Protein AF-A0A6P8J1S3-F1 (afdb_monomer_lite)

Foldseek 3Di:
DPDPPHPPDDDDPDDDDPCVVVDDDDPVNVVVPDDDDDDPPDDDDDPPDDDDDPCNVPDDDDPVVVVVPDPPDDPPDDPDDPDDPDPVVNVPDDDDPVVVVVPDDDDDDDPDDDPPPCPPDDDVCVVPDDDDPVVVVVPDDDDDDDPPVVPDDPCPVPDPVCNVVDDDDVVVVVVPDDDDDD

Radius of gyration: 41.91 Å; chains: 1; bounding box: 62×104×69 Å

InterPro domains:
  IPR006623 Testicular haploid expressed repeat [PF14912] (14-72)
  IPR006623 Testicular haploid expressed repeat [PF14912] (121-177)
  IPR006623 Testicular haploid expressed repeat [SM00705] (19-38)
  IPR006623 Testicular haploid expressed repeat [SM00705] (55-74)
  IPR006623 Testicular haploid expressed repeat [SM00705] (89-108)
  IPR006623 Testicular haploid expressed repeat [SM00705] (125-144)
  IPR042401 Sperm microtubule associated protein 2-like [PTHR15901] (2-181)

Secondary structure (DSSP, 8-state):
---SSSSS-----PPPPHHHHHPPPPHHHHHHHSPPPPPTT--PPPPS-PPPPHHHHHPPPPHHHHHHHS-----SS-SS-SS----HHHHHPPPPHHHHHHTSPPPPPTT-PPP----S---HHHHTPPPPHHHHHHTS--PPPPGGGTS--TTTTSPPHHHHTPPPPHHHHHHTS-----

Structure (mmCIF, N/CA/C/O backbone):
data_AF-A0A6P8J1S3-F1
#
_entry.id   AF-A0A6P8J1S3-F1
#
loop_
_atom_site.group_PDB
_atom_site.id
_atom_site.type_symbol
_atom_site.label_atom_id
_atom_site.label_alt_id
_atom_site.label_comp_id
_atom_site.label_asym_id
_atom_site.label_entity_id
_atom_site.label_seq_id
_atom_site.pdbx_PDB_ins_code
_atom_site.Cartn_x
_atom_site.Cartn_y
_atom_site.Cartn_z
_atom_site.occupancy
_atom_site.B_iso_or_equiv
_atom_site.auth_seq_id
_atom_site.auth_comp_id
_atom_site.auth_asym_id
_atom_site.auth_atom_id
_atom_site.pdbx_PDB_model_num
ATOM 1 N N . ASP A 1 1 ? 7.192 38.242 8.037 1.00 37.38 1 ASP A N 1
ATOM 2 C CA . ASP A 1 1 ? 6.691 36.888 8.340 1.00 37.38 1 ASP A CA 1
ATOM 3 C C . ASP A 1 1 ? 6.044 36.841 9.717 1.00 37.38 1 ASP A C 1
ATOM 5 O O . ASP A 1 1 ? 6.686 36.491 10.693 1.00 37.38 1 ASP A O 1
ATOM 9 N N . ASN A 1 2 ? 4.774 37.248 9.805 1.00 45.22 2 ASN A N 1
ATOM 10 C CA . ASN A 1 2 ? 4.000 37.237 11.050 1.00 45.22 2 ASN A CA 1
ATOM 11 C C . ASN A 1 2 ? 2.976 36.097 11.006 1.00 45.22 2 ASN A C 1
ATOM 13 O O . ASN A 1 2 ? 1.866 36.273 10.510 1.00 45.22 2 ASN A O 1
ATOM 17 N N . TYR A 1 3 ? 3.375 34.934 11.528 1.00 49.41 3 TYR A N 1
ATOM 18 C CA . TYR A 1 3 ? 2.523 33.759 11.738 1.00 49.41 3 TYR A CA 1
ATOM 19 C C . TYR A 1 3 ? 2.865 33.046 13.048 1.00 49.41 3 TYR A C 1
ATOM 21 O O . TYR A 1 3 ? 3.196 31.869 13.059 1.00 49.41 3 TYR A O 1
ATOM 29 N N . ILE A 1 4 ? 2.828 33.766 14.167 1.00 42.94 4 ILE A N 1
ATOM 30 C CA . ILE A 1 4 ? 3.300 33.216 15.449 1.00 42.94 4 ILE A CA 1
ATOM 31 C C . ILE A 1 4 ? 2.177 32.532 16.255 1.00 42.94 4 ILE A C 1
ATOM 33 O O . ILE A 1 4 ? 2.466 31.698 17.101 1.00 42.94 4 ILE A O 1
ATOM 37 N N . PHE A 1 5 ? 0.896 32.756 15.932 1.00 44.03 5 PHE A N 1
ATOM 38 C CA . PHE A 1 5 ? -0.229 32.101 16.636 1.00 44.03 5 PHE A CA 1
ATOM 39 C C . PHE A 1 5 ? -1.320 31.556 15.713 1.00 44.03 5 PHE A C 1
ATOM 41 O O . PHE A 1 5 ? -2.472 31.399 16.104 1.00 44.03 5 PHE A O 1
ATOM 48 N N . SER A 1 6 ? -0.981 31.291 14.459 1.00 45.62 6 SER A N 1
ATOM 49 C CA . SER A 1 6 ? -1.941 30.858 13.453 1.00 45.62 6 SER A CA 1
ATOM 50 C C . SER A 1 6 ? -1.408 29.636 12.722 1.00 45.62 6 SER A C 1
ATOM 52 O O . SER A 1 6 ? -0.201 29.496 12.544 1.00 45.62 6 SER A O 1
ATOM 54 N N . CYS A 1 7 ? -2.309 28.778 12.239 1.00 51.47 7 CYS A N 1
ATOM 55 C CA . CYS A 1 7 ? -2.017 27.671 11.322 1.00 51.47 7 CYS A CA 1
ATOM 56 C C . CYS A 1 7 ? -1.457 28.126 9.946 1.00 51.47 7 CYS A C 1
ATOM 58 O O . CYS A 1 7 ? -1.617 27.426 8.951 1.00 51.47 7 CYS A O 1
ATOM 60 N N . GLY A 1 8 ? -0.823 29.304 9.867 1.00 53.78 8 GLY A N 1
ATOM 61 C CA . GLY A 1 8 ? -0.325 29.927 8.641 1.00 53.78 8 GLY A CA 1
ATOM 62 C C . GLY A 1 8 ? -1.337 30.828 7.914 1.00 53.78 8 GLY A C 1
ATOM 63 O O . GLY A 1 8 ? -1.152 31.084 6.727 1.00 53.78 8 GLY A O 1
ATOM 64 N N . ARG A 1 9 ? -2.409 31.306 8.574 1.00 50.56 9 ARG A N 1
ATOM 65 C CA . ARG A 1 9 ? -3.438 32.222 8.007 1.00 50.56 9 ARG A CA 1
ATOM 66 C C . ARG A 1 9 ? -3.705 33.491 8.826 1.00 50.56 9 ARG A C 1
ATOM 68 O O . ARG A 1 9 ? -3.977 33.417 10.020 1.00 50.56 9 ARG A O 1
ATOM 75 N N . SER A 1 10 ? -3.561 34.674 8.226 1.00 53.72 10 SER A N 1
ATOM 76 C CA . SER A 1 10 ? -3.520 35.956 8.943 1.00 53.72 10 SER A CA 1
ATOM 77 C C . SER A 1 10 ? -4.944 36.413 9.207 1.00 53.72 10 SER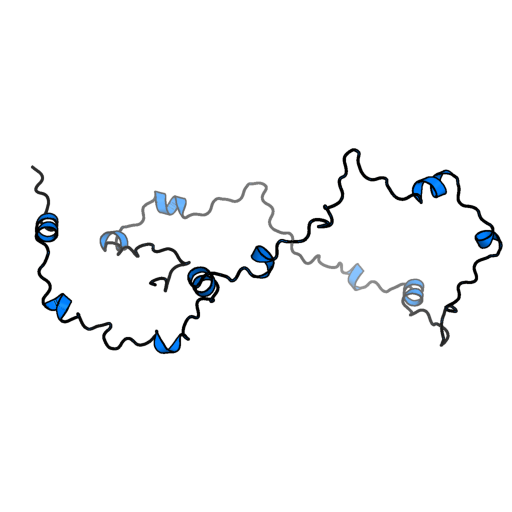 A C 1
ATOM 79 O O . SER A 1 10 ? -5.484 37.235 8.471 1.00 53.72 10 SER A O 1
ATOM 81 N N . SER A 1 11 ? -5.595 35.827 10.207 1.00 53.19 11 SER A N 1
ATOM 82 C CA . SER A 1 11 ? -6.866 36.341 10.699 1.00 53.19 11 SER A CA 1
ATOM 83 C C . SER A 1 11 ? -6.585 37.425 11.743 1.00 53.19 11 SER A C 1
ATOM 85 O O . SER A 1 11 ? -5.843 37.151 12.689 1.00 53.19 11 SER A O 1
ATOM 87 N N . PRO A 1 12 ? -7.144 38.637 11.602 1.00 57.53 12 PRO A N 1
ATOM 88 C CA . PRO A 1 12 ? -7.078 39.638 12.659 1.00 57.53 12 PRO A CA 1
ATOM 89 C C . PRO A 1 12 ? -7.698 39.070 13.944 1.00 57.53 12 PRO A C 1
ATOM 91 O O . PRO A 1 12 ? -8.803 38.526 13.916 1.00 57.53 12 PRO A O 1
ATOM 94 N N . ILE A 1 13 ? -6.970 39.166 15.061 1.00 62.00 13 ILE A N 1
ATOM 95 C CA . ILE A 1 13 ? -7.541 38.963 16.395 1.00 62.00 13 ILE A CA 1
ATOM 96 C C . ILE A 1 13 ? -8.374 40.217 16.652 1.00 62.00 13 ILE A C 1
ATOM 98 O O . ILE A 1 13 ? -7.822 41.295 16.843 1.00 62.00 13 ILE A O 1
ATOM 102 N N . TRP A 1 14 ? -9.694 40.098 16.528 1.00 65.56 14 TRP A N 1
ATOM 103 C CA . TRP A 1 14 ? -10.602 41.213 16.778 1.00 65.56 14 TRP A CA 1
ATOM 104 C C . TRP A 1 14 ? -10.739 41.414 18.283 1.00 65.56 14 TRP A C 1
ATOM 106 O O . TRP A 1 14 ? -11.135 40.486 18.992 1.00 65.56 14 TRP A O 1
ATOM 116 N N . ASP A 1 15 ? -10.456 42.623 18.760 1.00 68.00 15 ASP A N 1
ATOM 117 C CA . ASP A 1 15 ? -10.786 43.000 20.128 1.00 68.00 15 ASP A CA 1
ATOM 118 C C . ASP A 1 15 ? -12.306 42.932 20.308 1.00 68.00 15 ASP A C 1
ATOM 120 O O . ASP A 1 15 ? -13.083 43.585 19.606 1.00 68.00 15 ASP A O 1
ATOM 124 N N . VAL A 1 16 ? -12.744 42.081 21.232 1.00 75.31 16 VAL A N 1
ATOM 125 C CA . VAL A 1 16 ? -14.162 41.913 21.541 1.00 75.31 16 VAL A CA 1
ATOM 126 C C . VAL A 1 16 ? -14.607 43.107 22.378 1.00 75.31 16 VAL A C 1
ATOM 128 O O . VAL A 1 16 ? -14.029 43.375 23.431 1.00 75.31 16 VAL A O 1
ATOM 131 N N . SER A 1 17 ? -15.645 43.814 21.926 1.00 84.00 17 SER A N 1
ATOM 132 C CA . SER A 1 17 ? -16.208 44.956 22.654 1.00 84.00 17 SER A CA 1
ATOM 133 C C . SER A 1 17 ? -16.600 44.571 24.085 1.00 84.00 17 SER A C 1
ATOM 135 O O . SER A 1 17 ? -17.157 43.491 24.284 1.00 84.00 17 SER A O 1
ATOM 137 N N . GLU A 1 18 ? -16.411 45.469 25.054 1.00 80.88 18 GLU A N 1
ATOM 138 C CA . GLU A 1 18 ? -16.785 45.226 26.459 1.00 80.88 18 GLU A CA 1
ATOM 139 C C . GLU A 1 18 ? -18.259 44.820 26.616 1.00 80.88 18 GLU A C 1
ATOM 141 O O . GLU A 1 18 ? -18.568 43.919 27.387 1.00 80.88 18 GLU A O 1
ATOM 146 N N . GLY A 1 19 ? -19.160 45.379 25.798 1.00 78.06 19 GLY A N 1
ATOM 147 C CA . GLY A 1 19 ? -20.575 44.991 25.785 1.00 78.06 19 GLY A CA 1
ATOM 148 C C . GLY A 1 19 ? -20.802 43.517 25.443 1.00 78.06 19 GLY A C 1
ATOM 149 O O . GLY A 1 19 ? -21.651 42.872 26.043 1.00 78.06 19 GLY A O 1
ATOM 150 N N . ALA A 1 20 ? -20.009 42.943 24.536 1.00 76.06 20 ALA A N 1
ATOM 151 C CA . ALA A 1 20 ? -20.096 41.521 24.201 1.00 76.06 20 ALA A CA 1
ATOM 152 C C . ALA A 1 20 ? -19.548 40.613 25.318 1.00 76.06 20 ALA A C 1
ATOM 154 O O . ALA A 1 20 ? -19.948 39.455 25.392 1.00 76.06 20 ALA A O 1
ATOM 155 N N . LYS A 1 21 ? -18.683 41.131 26.205 1.00 78.00 21 LYS A N 1
ATOM 156 C CA . LYS A 1 21 ? -18.216 40.413 27.405 1.00 78.00 21 LYS A CA 1
ATOM 157 C C . LYS A 1 21 ? -19.246 40.436 28.537 1.00 78.00 21 LYS A C 1
ATOM 159 O O . LYS A 1 21 ? -19.235 39.544 29.376 1.00 78.00 21 LYS A O 1
ATOM 164 N N . THR A 1 22 ? -20.118 41.443 28.560 1.00 75.69 22 THR A N 1
ATOM 165 C CA . THR A 1 22 ? -21.122 41.659 29.615 1.00 75.69 22 THR A CA 1
ATOM 166 C C . THR A 1 22 ? -22.553 41.334 29.183 1.00 75.69 22 THR A C 1
ATOM 168 O O . THR A 1 22 ? -23.480 41.521 29.965 1.00 75.69 22 THR A O 1
ATOM 171 N N . THR A 1 23 ? -22.761 40.858 27.950 1.00 79.44 23 THR A N 1
ATOM 172 C CA . THR A 1 23 ? -24.103 40.538 27.441 1.00 79.44 23 THR A CA 1
ATOM 173 C C . THR A 1 23 ? -24.660 39.291 28.128 1.00 79.44 23 THR A C 1
ATOM 175 O O . THR A 1 23 ? -23.999 38.256 28.175 1.00 79.44 23 THR A O 1
ATOM 178 N N . GLU A 1 24 ? -25.904 39.378 28.599 1.00 80.31 24 GLU A N 1
ATOM 179 C CA . GLU A 1 24 ? -26.624 38.263 29.218 1.00 80.31 24 GLU A CA 1
ATOM 180 C C . GLU A 1 24 ? -26.945 37.137 28.219 1.00 80.31 24 GLU A C 1
ATOM 182 O O . GLU A 1 24 ? -27.124 37.345 27.011 1.00 80.31 24 GLU A O 1
ATOM 187 N N . GLU A 1 25 ? -27.020 35.911 28.730 1.00 81.00 25 GLU A N 1
ATOM 188 C CA . GLU A 1 25 ? -27.215 34.711 27.923 1.00 81.00 25 GLU A CA 1
ATOM 189 C C . GLU A 1 25 ? -28.603 34.698 27.262 1.00 81.00 25 GLU A C 1
ATOM 191 O O . GLU A 1 25 ? -29.642 34.673 27.919 1.00 81.00 25 GLU A O 1
ATOM 196 N N . ARG A 1 26 ? -28.644 34.673 25.924 1.00 87.62 26 ARG A N 1
ATOM 197 C CA . ARG A 1 26 ? -29.908 34.549 25.180 1.00 87.62 26 ARG A CA 1
ATOM 198 C C . ARG A 1 26 ? -30.447 33.125 25.270 1.00 87.62 26 ARG A C 1
ATOM 200 O O . ARG A 1 26 ? -29.742 32.176 24.923 1.00 87.62 26 ARG A O 1
ATOM 207 N N . GLU A 1 27 ? -31.738 32.986 25.563 1.00 89.69 27 GLU A N 1
ATOM 208 C CA . GLU A 1 27 ? -32.431 31.689 25.674 1.00 89.69 27 GLU A CA 1
ATOM 209 C C . GLU A 1 27 ? -32.201 30.769 24.465 1.00 89.69 27 GLU A C 1
ATOM 211 O O . GLU A 1 27 ? -31.939 29.575 24.607 1.00 89.69 27 GLU A O 1
ATOM 216 N N . ARG A 1 28 ? -32.234 31.323 23.246 1.00 89.81 28 ARG A N 1
ATOM 217 C CA . ARG A 1 28 ? -31.972 30.559 22.016 1.00 89.81 28 ARG A CA 1
ATOM 218 C C . ARG A 1 28 ? -30.537 30.033 21.951 1.00 89.81 28 ARG A C 1
ATOM 220 O O . ARG A 1 28 ? -30.327 28.911 21.497 1.00 89.81 28 ARG A O 1
ATOM 227 N N . THR A 1 29 ? -29.558 30.831 22.374 1.00 88.00 29 THR A N 1
ATOM 228 C CA . THR A 1 29 ? -28.149 30.418 22.410 1.00 88.00 29 THR A CA 1
ATOM 229 C C . THR A 1 29 ? -27.963 29.299 23.424 1.00 88.00 29 THR A C 1
ATOM 231 O O . THR A 1 29 ? -27.335 28.294 23.102 1.00 88.00 29 THR A O 1
ATOM 234 N N . MET A 1 30 ? -28.608 29.413 24.587 1.00 88.88 30 MET A N 1
ATOM 235 C CA . MET A 1 30 ? -28.622 28.349 25.589 1.00 88.88 30 MET A CA 1
ATOM 236 C C . MET A 1 30 ? -29.270 27.078 25.046 1.00 88.88 30 MET A C 1
ATOM 238 O O . MET A 1 30 ? -28.702 26.000 25.176 1.00 88.88 30 MET A O 1
ATOM 242 N N . SER A 1 31 ? -30.399 27.179 24.342 1.00 89.94 31 SER A N 1
ATOM 243 C CA . SER A 1 31 ? -31.041 26.029 23.693 1.00 89.94 31 SER A CA 1
ATOM 244 C C . SER A 1 31 ? -30.127 25.325 22.680 1.00 89.94 31 SER A C 1
ATOM 246 O O . SER A 1 31 ? -30.078 24.096 22.661 1.00 89.94 31 SER A O 1
ATOM 248 N N . LEU A 1 32 ? -29.373 26.079 21.873 1.00 88.12 32 LEU A N 1
ATOM 249 C CA . LEU A 1 32 ? -28.445 25.527 20.878 1.00 88.12 32 LEU A CA 1
ATOM 250 C C . LEU A 1 32 ? -27.149 24.974 21.483 1.00 88.12 32 LEU A C 1
ATOM 252 O O . LEU A 1 32 ? -26.535 24.096 20.880 1.00 88.12 32 LEU A O 1
ATOM 256 N N . ALA A 1 33 ? -26.737 25.474 22.651 1.00 90.38 33 ALA A N 1
ATOM 257 C CA . ALA A 1 33 ? -25.576 24.969 23.377 1.00 90.38 33 ALA A CA 1
ATOM 258 C C . ALA A 1 33 ? -25.802 23.551 23.930 1.00 90.38 33 ALA A C 1
ATOM 260 O O . ALA A 1 33 ? -24.838 22.824 24.171 1.00 90.38 33 ALA A O 1
ATOM 261 N N . HIS A 1 34 ? -27.060 23.127 24.098 1.00 91.12 34 HIS A N 1
ATOM 262 C CA . HIS A 1 34 ? -27.365 21.764 24.518 1.00 91.12 34 HIS A CA 1
ATOM 263 C C . HIS A 1 34 ? -27.098 20.769 23.376 1.00 91.12 34 HIS A C 1
ATOM 265 O O . HIS A 1 34 ? -27.590 20.953 22.256 1.00 91.12 34 HIS A O 1
ATOM 271 N N . PRO A 1 35 ? -26.368 19.670 23.636 1.00 90.12 35 PRO A N 1
ATOM 272 C CA . PRO A 1 35 ? -26.110 18.658 22.623 1.00 90.12 35 PRO A CA 1
ATOM 273 C C . PRO A 1 35 ? -27.415 17.993 22.167 1.00 90.12 35 PRO A C 1
ATOM 275 O O . PRO A 1 35 ? -28.359 17.800 22.939 1.00 90.12 35 PRO A O 1
ATOM 278 N N . LYS A 1 36 ? -27.467 17.603 20.889 1.00 90.00 36 LYS A N 1
ATOM 279 C CA . LYS A 1 36 ? -28.613 16.871 20.336 1.00 90.00 36 LYS A CA 1
ATOM 280 C C . LYS A 1 36 ? -28.787 15.535 21.060 1.00 90.00 36 LYS A C 1
ATOM 282 O O . LYS A 1 36 ? -27.813 14.842 21.349 1.00 90.00 36 LYS A O 1
ATOM 287 N N . LYS A 1 37 ? -30.042 15.141 21.291 1.00 90.88 37 LYS A N 1
ATOM 288 C CA . LYS A 1 37 ? -30.365 13.812 21.821 1.00 90.88 37 LYS A CA 1
ATOM 289 C C . LYS A 1 37 ? -29.898 12.736 20.839 1.00 90.88 37 LYS A C 1
ATOM 291 O O . LYS A 1 37 ? -30.038 12.897 19.625 1.00 90.88 37 LYS A O 1
ATOM 296 N N . ALA A 1 38 ? -29.368 11.639 21.372 1.00 91.25 38 ALA A N 1
ATOM 297 C CA . ALA A 1 38 ? -29.037 10.471 20.569 1.00 91.25 38 ALA A CA 1
ATOM 298 C C . ALA A 1 38 ? -30.294 9.933 19.860 1.00 91.25 38 ALA A C 1
ATOM 300 O O . ALA A 1 38 ? -31.412 10.043 20.369 1.00 91.25 38 ALA A O 1
ATOM 301 N N . HIS A 1 39 ? -30.113 9.354 18.672 1.00 93.06 39 HIS A N 1
ATOM 302 C CA . HIS A 1 39 ? -31.206 8.741 17.921 1.00 93.06 39 HIS A CA 1
ATOM 303 C C . HIS A 1 39 ? -31.845 7.600 18.746 1.00 93.06 39 HIS A C 1
ATOM 305 O O . HIS A 1 39 ? -31.103 6.868 19.398 1.00 93.06 39 HIS A O 1
ATOM 311 N N . PRO A 1 40 ? -33.172 7.356 18.683 1.00 94.75 40 PRO A N 1
ATOM 312 C CA . PRO A 1 40 ? -33.835 6.306 19.476 1.00 94.75 40 PRO A CA 1
ATOM 313 C C . PRO A 1 40 ? -33.273 4.886 19.296 1.00 94.75 40 PRO A C 1
ATOM 315 O O . PRO A 1 40 ? -33.506 4.014 20.123 1.00 94.75 40 PRO A O 1
ATOM 318 N N . ARG A 1 41 ? -32.545 4.642 18.200 1.00 94.06 41 ARG A N 1
ATOM 319 C CA . ARG A 1 41 ? -31.872 3.364 17.899 1.00 94.06 41 ARG A CA 1
ATOM 320 C C . ARG A 1 41 ? -30.364 3.368 18.168 1.00 94.06 41 ARG A C 1
ATOM 322 O O . ARG A 1 41 ? -29.688 2.423 17.777 1.00 94.06 41 ARG A O 1
ATOM 329 N N . TYR A 1 42 ? -29.819 4.431 18.752 1.00 92.31 42 TYR A N 1
ATOM 330 C CA . TYR A 1 42 ? -28.402 4.488 19.089 1.00 92.31 42 TYR A CA 1
ATOM 331 C C . TYR A 1 42 ? -28.075 3.420 20.136 1.00 92.31 42 TYR A C 1
ATOM 333 O O . TYR A 1 42 ? -28.712 3.357 21.186 1.00 92.31 42 TYR A O 1
ATOM 341 N N . GLN A 1 43 ? -27.082 2.587 19.838 1.00 90.62 43 GLN A N 1
ATOM 342 C CA . GLN A 1 43 ? -26.509 1.639 20.784 1.00 90.62 43 GLN A CA 1
ATOM 343 C C . GLN A 1 43 ? -25.066 2.072 21.055 1.00 90.62 43 GLN A C 1
ATOM 345 O O . GLN A 1 43 ? -24.326 2.278 20.090 1.00 90.62 43 GLN A O 1
ATOM 350 N N . PRO A 1 44 ? -24.663 2.236 22.328 1.00 85.38 44 PRO A N 1
ATOM 351 C CA . PRO A 1 44 ? -23.276 2.530 22.661 1.00 85.38 44 PRO A CA 1
ATOM 352 C C . PRO A 1 44 ? -22.368 1.356 22.275 1.00 85.38 44 PRO A C 1
ATOM 354 O O . PRO A 1 44 ? -22.832 0.232 22.052 1.00 85.38 44 PRO A O 1
ATOM 357 N N . GLU A 1 45 ? -21.065 1.618 22.211 1.00 84.56 45 GLU A N 1
ATOM 358 C CA . GLU A 1 45 ? -20.064 0.585 21.954 1.00 84.56 45 GLU A CA 1
ATOM 359 C C . GLU A 1 45 ? -20.207 -0.564 22.960 1.00 84.56 45 GLU A C 1
ATOM 361 O O . GLU A 1 45 ? -20.337 -0.359 24.170 1.00 84.56 45 GLU A O 1
ATOM 366 N N . LYS A 1 46 ? -20.201 -1.801 22.452 1.00 80.62 46 LYS A N 1
ATOM 367 C CA . LYS A 1 46 ? -20.157 -2.984 23.313 1.00 80.62 46 LYS A CA 1
ATOM 368 C C . LYS A 1 46 ? -18.811 -2.980 24.047 1.00 80.62 46 LYS A C 1
ATOM 370 O O . LYS A 1 46 ? -17.798 -2.722 23.398 1.00 80.62 46 LYS A O 1
ATOM 375 N N . PRO A 1 47 ? -18.763 -3.289 25.354 1.00 78.31 47 PRO A N 1
ATOM 376 C CA . PRO A 1 47 ? -17.493 -3.365 26.067 1.00 78.31 47 PRO A CA 1
ATOM 377 C C . PRO A 1 47 ? -16.564 -4.362 25.360 1.00 78.31 47 PRO A C 1
ATOM 379 O O . PRO A 1 47 ? -16.965 -5.489 25.074 1.00 78.31 47 PRO A O 1
ATOM 382 N N . CYS A 1 48 ? -15.321 -3.953 25.081 1.00 68.69 48 CYS A N 1
ATOM 383 C CA . CYS A 1 48 ? -14.340 -4.764 24.344 1.00 68.69 48 CYS A CA 1
ATOM 384 C C . CYS A 1 48 ? -13.984 -6.088 25.044 1.00 68.69 48 CYS A C 1
ATOM 386 O O . CYS A 1 48 ? -13.417 -6.987 24.425 1.00 68.69 48 CYS A O 1
ATOM 388 N N . ILE A 1 49 ? -14.303 -6.214 26.334 1.00 79.94 49 ILE A N 1
ATOM 389 C CA . ILE A 1 49 ? -13.977 -7.376 27.152 1.00 79.94 49 ILE A CA 1
ATOM 390 C C . ILE A 1 49 ? -15.242 -8.212 27.331 1.00 79.94 49 ILE A C 1
ATOM 392 O O . ILE A 1 49 ? -16.137 -7.864 28.102 1.00 79.94 49 ILE A O 1
ATOM 396 N N . TRP A 1 50 ? -15.303 -9.342 26.633 1.00 78.19 50 TRP A N 1
ATOM 397 C CA . TRP A 1 50 ? -16.314 -10.360 26.892 1.00 78.19 50 TRP A CA 1
ATOM 398 C C . TRP A 1 50 ? -15.994 -11.054 28.224 1.00 78.19 50 TRP A C 1
ATOM 400 O O . TRP A 1 50 ? -14.879 -11.561 28.383 1.00 78.19 50 TRP A O 1
ATOM 410 N N . PRO A 1 51 ? -16.927 -11.104 29.193 1.00 81.75 51 PRO A N 1
ATOM 411 C CA . PRO A 1 51 ? -16.693 -11.818 30.439 1.00 81.75 51 PRO A CA 1
ATOM 412 C C . PRO A 1 51 ? -16.534 -13.314 30.151 1.00 81.75 51 PRO A C 1
ATOM 414 O O . PRO A 1 51 ? -17.430 -13.964 29.612 1.00 81.75 51 PRO A O 1
ATOM 417 N N . VAL A 1 52 ? -15.378 -13.872 30.514 1.00 85.19 52 VAL A N 1
ATOM 418 C CA . VAL A 1 52 ? -15.117 -15.309 30.381 1.00 85.19 52 VAL A CA 1
ATOM 419 C C . VAL A 1 52 ? -15.969 -16.059 31.404 1.00 85.19 52 VAL A C 1
ATOM 421 O O . VAL A 1 52 ? -15.908 -15.775 32.602 1.00 85.19 52 VAL A O 1
ATOM 424 N N . SER A 1 53 ? -16.763 -17.027 30.945 1.00 90.75 53 SER A N 1
ATOM 425 C CA . SER A 1 53 ? -17.634 -17.807 31.826 1.00 90.75 53 SER A CA 1
ATOM 426 C C . SER A 1 53 ? -16.830 -18.578 32.883 1.00 90.75 53 SER A C 1
ATOM 428 O O . SER A 1 53 ? -15.681 -18.976 32.667 1.00 90.75 53 SER A O 1
ATOM 430 N N . GLY A 1 54 ? -17.444 -18.839 34.041 1.00 92.19 54 GLY A N 1
ATOM 431 C CA . GLY A 1 54 ? -16.805 -19.626 35.101 1.00 92.19 54 GLY A CA 1
ATOM 432 C C . GLY A 1 54 ? -16.396 -21.033 34.647 1.00 92.19 54 GLY A C 1
ATOM 433 O O . GLY A 1 54 ? -15.382 -21.545 35.111 1.00 92.19 54 GLY A O 1
ATOM 434 N N . ALA A 1 55 ? -17.142 -21.625 33.707 1.00 91.12 55 ALA A N 1
ATOM 435 C CA . ALA A 1 55 ? -16.819 -22.916 33.103 1.00 91.12 55 ALA A CA 1
ATOM 436 C C . ALA A 1 55 ? -15.552 -22.841 32.238 1.00 91.12 55 ALA A C 1
ATOM 438 O O . ALA A 1 55 ? -14.662 -23.669 32.394 1.00 91.12 55 ALA A O 1
ATOM 439 N N . ALA A 1 56 ? -15.426 -21.811 31.395 1.00 89.12 56 ALA A N 1
ATOM 440 C CA . ALA A 1 56 ? -14.241 -21.618 30.561 1.00 89.12 56 ALA A CA 1
ATOM 441 C C . ALA A 1 56 ? -12.974 -21.367 31.398 1.00 89.12 56 ALA A C 1
ATOM 443 O O . ALA A 1 56 ? -11.915 -21.886 31.068 1.00 89.12 56 ALA A O 1
ATOM 444 N N . ARG A 1 57 ? -13.083 -20.651 32.528 1.00 90.12 57 ARG A N 1
ATOM 445 C CA . ARG A 1 57 ? -11.958 -20.444 33.465 1.00 90.12 57 ARG A CA 1
ATOM 446 C C . ARG A 1 57 ? -11.498 -21.716 34.183 1.00 90.12 57 ARG A C 1
ATOM 448 O O . ARG A 1 57 ? -10.362 -21.763 34.639 1.00 90.12 57 ARG A O 1
ATOM 455 N N . LYS A 1 58 ? -12.387 -22.699 34.346 1.00 94.06 58 LYS A N 1
ATOM 456 C CA . LYS A 1 58 ? -12.114 -23.968 35.043 1.00 94.06 58 LYS A CA 1
ATOM 457 C C . LYS A 1 58 ? -11.793 -25.119 34.087 1.00 94.06 58 LYS A C 1
ATOM 459 O O . LYS A 1 58 ? -11.456 -26.203 34.553 1.00 94.06 58 LYS A O 1
ATOM 464 N N . ALA A 1 59 ? -11.939 -24.914 32.781 1.00 93.94 59 ALA A N 1
ATOM 465 C CA . ALA A 1 59 ? -11.697 -25.948 31.792 1.00 93.94 59 ALA A CA 1
ATOM 466 C C . ALA A 1 59 ? -10.202 -26.296 31.741 1.00 93.94 59 ALA A C 1
ATOM 468 O O . ALA A 1 59 ? -9.358 -25.414 31.586 1.00 93.94 59 ALA A O 1
ATOM 469 N N . SER A 1 60 ? -9.883 -27.585 31.847 1.00 93.88 60 SER A N 1
ATOM 470 C CA . SER A 1 60 ? -8.542 -28.119 31.612 1.00 93.88 60 SER A CA 1
ATOM 471 C C . SER A 1 60 ? -8.442 -28.719 30.202 1.00 93.88 60 SER A C 1
ATOM 473 O O . SER A 1 60 ? -9.444 -29.199 29.657 1.00 93.88 60 SER A O 1
ATOM 475 N N . PRO A 1 61 ? -7.257 -28.680 29.566 1.00 93.25 61 PRO A N 1
ATOM 476 C CA . PRO A 1 61 ? -7.055 -29.323 28.274 1.00 93.25 61 PRO A CA 1
ATOM 477 C C . PRO A 1 61 ? -7.214 -30.845 28.395 1.00 93.25 61 PRO A C 1
ATOM 479 O O . PRO A 1 61 ? -6.894 -31.448 29.415 1.00 93.25 61 PRO A O 1
ATOM 482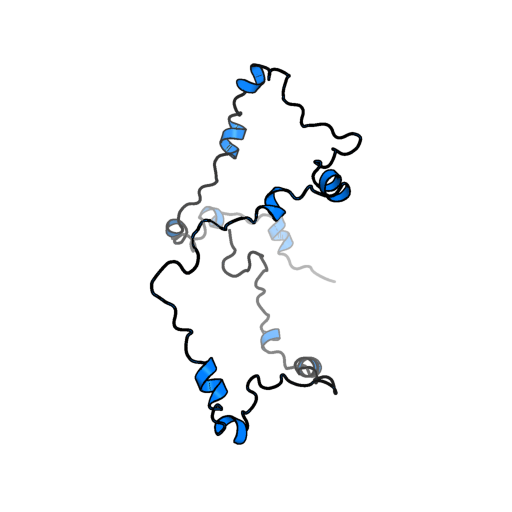 N N . SER A 1 62 ? -7.707 -31.487 27.332 1.00 96.12 62 SER A N 1
ATOM 483 C CA . SER A 1 62 ? -7.739 -32.954 27.276 1.00 96.12 62 SER A CA 1
ATOM 484 C C . SER A 1 62 ? -6.325 -33.526 27.083 1.00 96.12 62 SER A C 1
ATOM 486 O O . SER A 1 62 ? -5.488 -32.855 26.469 1.00 96.12 62 SER A O 1
ATOM 488 N N . PRO A 1 63 ? -6.066 -34.794 27.460 1.00 96.38 63 PRO A N 1
ATOM 489 C CA . PRO A 1 63 ? -4.761 -35.432 27.247 1.00 96.38 63 PRO A CA 1
ATOM 490 C C . PRO A 1 63 ? -4.284 -35.383 25.787 1.00 96.38 63 PRO A C 1
ATOM 492 O O . PRO A 1 63 ? -3.095 -35.259 25.502 1.00 96.38 63 PRO A O 1
ATOM 495 N N . ARG A 1 64 ? -5.220 -35.430 24.827 1.00 95.81 64 ARG A N 1
ATOM 496 C CA . ARG A 1 64 ? -4.912 -35.272 23.399 1.00 95.81 64 ARG A CA 1
ATOM 497 C C . ARG A 1 64 ? -4.412 -33.865 23.074 1.00 95.81 64 ARG A C 1
ATOM 499 O O . ARG A 1 64 ? -3.472 -33.730 22.297 1.00 95.81 64 ARG A O 1
ATOM 506 N N . VAL A 1 65 ? -5.052 -32.833 23.620 1.00 95.94 65 VAL A N 1
ATOM 507 C CA . VAL A 1 65 ? -4.641 -31.435 23.414 1.00 95.94 65 VAL A CA 1
ATOM 508 C C . VAL A 1 65 ? -3.266 -31.204 24.030 1.00 95.94 65 VAL A C 1
ATOM 510 O O . VAL A 1 65 ? -2.417 -30.606 23.381 1.00 95.94 65 VAL A O 1
ATOM 513 N N . GLU A 1 66 ? -3.009 -31.754 25.217 1.00 95.69 66 GLU A N 1
ATOM 514 C CA . GLU A 1 66 ? -1.684 -31.708 25.844 1.00 95.69 66 GLU A CA 1
ATOM 515 C C . GLU A 1 66 ? -0.615 -32.395 24.989 1.00 95.69 66 GLU A C 1
ATOM 517 O O . GLU A 1 66 ? 0.473 -31.853 24.819 1.00 95.69 66 GLU A O 1
ATOM 522 N N . LEU A 1 67 ? -0.920 -33.559 24.402 1.00 94.75 67 LEU A N 1
ATOM 523 C CA . LEU A 1 67 ? -0.005 -34.263 23.501 1.00 94.75 67 LEU A CA 1
ATOM 524 C C . LEU A 1 67 ? 0.304 -33.442 22.242 1.00 94.75 67 LEU A C 1
ATOM 526 O O . LEU A 1 67 ? 1.460 -33.361 21.838 1.00 94.75 67 LEU A O 1
ATOM 530 N N . LEU A 1 68 ? -0.716 -32.839 21.628 1.00 93.56 68 LEU A N 1
ATOM 531 C CA . LEU A 1 68 ? -0.565 -32.021 20.419 1.00 93.56 68 LEU A CA 1
ATOM 532 C C . LEU A 1 68 ? 0.131 -30.683 20.689 1.00 93.56 68 LEU A C 1
ATOM 534 O O . LEU A 1 68 ? 0.773 -30.149 19.789 1.00 93.56 68 LEU A O 1
ATOM 538 N N . ALA A 1 69 ? 0.011 -30.150 21.906 1.00 94.12 69 ALA A N 1
ATOM 539 C CA . ALA A 1 69 ? 0.704 -28.940 22.333 1.00 94.12 69 ALA A CA 1
ATOM 540 C C . ALA A 1 69 ? 2.214 -29.158 22.520 1.00 94.12 69 ALA A C 1
ATOM 542 O O . ALA A 1 69 ? 2.971 -28.187 22.559 1.00 94.12 69 ALA A O 1
ATOM 543 N N . ARG A 1 70 ? 2.677 -30.415 22.623 1.00 92.69 70 ARG A N 1
ATOM 544 C CA . ARG A 1 70 ? 4.112 -30.709 22.686 1.00 92.69 70 ARG A CA 1
ATOM 545 C C . ARG A 1 70 ? 4.771 -30.354 21.349 1.00 92.69 70 ARG A C 1
ATOM 547 O O . ARG A 1 70 ? 4.256 -30.738 20.294 1.00 92.69 70 ARG A O 1
ATOM 554 N N . PRO A 1 71 ? 5.925 -29.663 21.364 1.00 89.44 71 PRO A N 1
ATOM 555 C CA . PRO A 1 71 ? 6.662 -29.392 20.142 1.00 89.44 71 PRO A CA 1
ATOM 556 C C . PRO A 1 71 ? 7.049 -30.713 19.480 1.00 89.44 71 PRO A C 1
ATOM 558 O O . PRO A 1 71 ? 7.439 -31.677 20.142 1.00 89.44 71 PRO A O 1
ATOM 561 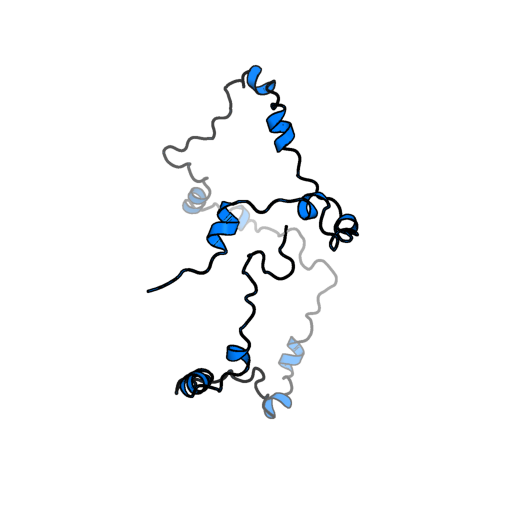N N . LYS A 1 72 ? 6.940 -30.761 18.152 1.00 84.75 72 LYS A N 1
ATOM 562 C CA . LYS A 1 72 ? 7.323 -31.946 17.389 1.00 84.75 72 LYS A CA 1
ATOM 563 C C . LYS A 1 72 ? 8.837 -32.127 17.499 1.00 84.75 72 LYS A C 1
ATOM 565 O O . LYS A 1 72 ? 9.581 -31.327 16.934 1.00 84.75 72 LYS A O 1
ATOM 570 N N . THR A 1 73 ? 9.279 -33.159 18.215 1.00 81.75 73 THR A N 1
ATOM 571 C CA . THR A 1 73 ? 10.693 -33.528 18.275 1.00 81.75 73 THR A CA 1
ATOM 572 C C . THR A 1 73 ? 11.149 -33.975 16.895 1.00 81.75 73 THR A C 1
ATOM 574 O O . THR A 1 73 ? 10.479 -34.722 16.180 1.00 81.75 73 THR A O 1
ATOM 577 N N . ARG A 1 74 ? 12.275 -33.416 16.488 1.00 75.50 74 ARG A N 1
ATOM 578 C CA . ARG A 1 74 ? 12.848 -33.494 15.156 1.00 75.50 74 ARG A CA 1
ATOM 579 C C . ARG A 1 74 ? 14.289 -33.961 15.347 1.00 75.50 74 ARG A C 1
ATOM 581 O O . ARG A 1 74 ? 14.936 -33.493 16.278 1.00 75.50 74 ARG A O 1
ATOM 588 N N . SER A 1 75 ? 14.759 -34.918 14.549 1.00 80.12 75 SER A N 1
ATOM 589 C CA . SER A 1 75 ? 16.155 -35.364 14.620 1.00 80.12 75 SER A CA 1
ATOM 590 C C . SER A 1 75 ? 17.088 -34.206 14.260 1.00 80.12 75 SER A C 1
ATOM 592 O O . SER A 1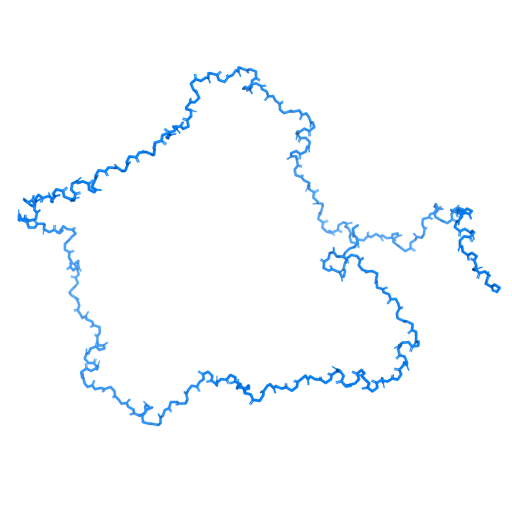 75 ? 16.768 -33.423 13.363 1.00 80.12 75 SER A O 1
ATOM 594 N N . GLU A 1 76 ? 18.225 -34.105 14.945 1.00 76.44 76 GLU A N 1
ATOM 595 C CA . GLU A 1 76 ? 19.260 -33.110 14.652 1.00 76.44 76 GLU A CA 1
ATOM 596 C C . GLU A 1 76 ? 19.749 -33.290 13.200 1.00 76.44 76 GLU A C 1
ATOM 598 O O . GLU A 1 76 ? 20.184 -34.380 12.826 1.00 76.44 76 GLU A O 1
ATOM 603 N N . GLY A 1 77 ? 19.616 -32.253 12.361 1.00 71.31 77 GLY A N 1
ATOM 604 C CA . GLY A 1 77 ? 20.034 -32.279 10.952 1.00 71.31 77 GLY A CA 1
ATOM 605 C C . GLY A 1 77 ? 19.083 -31.597 9.955 1.00 71.31 77 GLY A C 1
ATOM 606 O O . GLY A 1 77 ? 17.974 -31.152 10.283 1.00 71.31 77 GLY A O 1
ATOM 607 N N . LEU A 1 78 ? 19.526 -31.518 8.691 1.00 63.62 78 LEU A N 1
ATOM 608 C CA . LEU A 1 78 ? 18.679 -31.084 7.579 1.00 63.62 78 LEU A CA 1
ATOM 609 C C . LEU A 1 78 ? 17.525 -32.078 7.408 1.00 63.62 78 LEU A C 1
ATOM 611 O O . LEU A 1 78 ? 17.713 -33.227 7.030 1.00 63.62 78 LEU A O 1
ATOM 615 N N . HIS A 1 79 ? 16.304 -31.609 7.648 1.00 61.41 79 HIS A N 1
ATOM 616 C CA . HIS A 1 79 ? 15.080 -32.410 7.523 1.00 61.41 79 HIS A CA 1
ATOM 617 C C . HIS A 1 79 ? 14.766 -32.845 6.089 1.00 61.41 79 HIS A C 1
ATOM 619 O O . HIS A 1 79 ? 13.872 -33.660 5.863 1.00 61.41 79 HIS A O 1
ATOM 625 N N . ARG A 1 80 ? 15.441 -32.224 5.124 1.00 60.12 80 ARG A N 1
ATOM 626 C CA . ARG A 1 80 ? 15.357 -32.489 3.696 1.00 60.12 80 ARG A CA 1
ATOM 627 C C . ARG A 1 80 ? 16.733 -32.219 3.115 1.00 60.12 80 ARG A C 1
ATOM 629 O O . ARG A 1 80 ? 17.295 -31.157 3.380 1.00 60.12 80 ARG A O 1
ATOM 636 N N . GLU A 1 81 ? 17.249 -33.150 2.326 1.00 63.03 81 GLU A N 1
ATOM 637 C CA . GLU A 1 81 ? 18.401 -32.862 1.481 1.00 63.03 81 GLU A CA 1
ATOM 638 C C . GLU A 1 81 ? 18.047 -31.701 0.528 1.00 63.03 81 GLU A C 1
ATOM 640 O O . GLU A 1 81 ? 16.912 -31.633 0.044 1.00 63.03 81 GLU A O 1
ATOM 645 N N . PRO A 1 82 ? 18.970 -30.755 0.269 1.00 63.97 82 PRO A N 1
ATOM 646 C CA . PRO A 1 82 ? 18.714 -29.594 -0.593 1.00 63.97 82 PRO A CA 1
ATOM 647 C C . PRO A 1 82 ? 18.435 -29.984 -2.054 1.00 63.97 82 PRO A C 1
ATOM 649 O O . PRO A 1 82 ? 17.929 -29.178 -2.833 1.00 63.97 82 PRO A O 1
ATOM 652 N N . THR A 1 83 ? 18.724 -31.229 -2.424 1.00 70.00 83 THR A N 1
ATOM 653 C CA . THR A 1 83 ? 18.402 -31.833 -3.711 1.00 70.00 83 THR A CA 1
ATOM 654 C C . THR A 1 83 ? 17.064 -32.554 -3.628 1.00 70.00 83 THR A C 1
ATO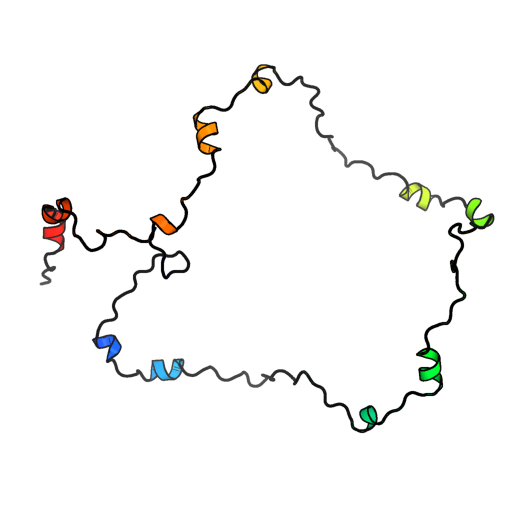M 656 O O . THR A 1 83 ? 16.964 -33.671 -3.122 1.00 70.00 83 THR A O 1
ATOM 659 N N . TRP A 1 84 ? 16.010 -31.934 -4.157 1.00 70.06 84 TRP A N 1
ATOM 660 C CA . TRP A 1 84 ? 14.764 -32.658 -4.385 1.00 70.06 84 TRP A CA 1
ATOM 661 C C . TRP A 1 84 ? 14.988 -33.641 -5.535 1.00 70.06 84 TRP A C 1
ATOM 663 O O . TRP A 1 84 ? 15.186 -33.221 -6.675 1.00 70.06 84 TRP A O 1
ATOM 673 N N . ALA A 1 85 ? 14.975 -34.945 -5.253 1.00 75.12 85 ALA A N 1
ATOM 674 C CA . ALA A 1 85 ? 15.019 -35.947 -6.308 1.00 75.12 85 ALA A CA 1
ATOM 675 C C . ALA A 1 85 ? 13.761 -35.796 -7.178 1.00 75.12 85 ALA A C 1
ATOM 677 O O . ALA A 1 85 ? 12.641 -36.077 -6.741 1.00 75.12 85 ALA A O 1
ATOM 678 N N . VAL A 1 86 ? 13.934 -35.296 -8.401 1.00 82.06 86 VAL A N 1
ATOM 679 C CA . VAL A 1 86 ? 12.854 -35.224 -9.386 1.00 82.06 86 VAL A CA 1
ATOM 680 C C . VAL A 1 86 ? 12.644 -36.639 -9.922 1.00 82.06 86 VAL A C 1
ATOM 682 O O . VAL A 1 86 ? 13.598 -37.242 -10.418 1.00 82.06 86 VAL A O 1
ATOM 685 N N . PRO A 1 87 ? 11.432 -37.212 -9.829 1.00 88.88 87 PRO A N 1
ATOM 686 C CA . PRO A 1 87 ? 11.217 -38.564 -10.311 1.00 88.88 87 PRO A CA 1
ATOM 687 C C . PRO A 1 87 ? 11.431 -38.615 -11.834 1.00 88.88 87 PRO A C 1
ATOM 689 O O . PRO A 1 87 ? 11.021 -37.688 -12.541 1.00 88.88 87 PRO A O 1
ATOM 692 N N . PRO A 1 88 ? 11.990 -39.709 -12.387 1.00 88.75 88 PRO A N 1
ATOM 693 C CA . PRO A 1 88 ? 12.212 -39.835 -13.830 1.00 88.75 88 PRO A CA 1
ATOM 694 C C . PRO A 1 88 ? 10.939 -39.694 -14.674 1.00 88.75 88 PRO A C 1
ATOM 696 O O . PRO A 1 88 ? 11.014 -39.436 -15.872 1.00 88.75 88 PRO A O 1
ATOM 699 N N . SER A 1 89 ? 9.757 -39.908 -14.086 1.00 91.00 89 SER A N 1
ATOM 700 C CA . SER A 1 89 ? 8.470 -39.626 -14.728 1.00 91.00 89 SER A CA 1
ATOM 701 C C . SER A 1 89 ? 8.279 -38.129 -14.969 1.00 91.00 89 SER A C 1
ATOM 703 O O . SER A 1 89 ? 7.982 -37.754 -16.095 1.00 91.00 89 SER A O 1
ATOM 705 N N . ALA A 1 90 ? 8.531 -37.284 -13.964 1.00 87.00 90 ALA A N 1
ATOM 706 C CA . ALA A 1 90 ? 8.441 -35.827 -14.070 1.00 87.00 90 ALA A CA 1
ATOM 707 C C . ALA A 1 90 ? 9.482 -35.240 -15.036 1.00 87.00 90 ALA A C 1
ATOM 709 O O . ALA A 1 90 ? 9.183 -34.297 -15.755 1.00 87.00 90 ALA A O 1
ATOM 710 N N . MET A 1 91 ? 10.680 -35.826 -15.130 1.00 86.06 91 MET A N 1
ATOM 711 C CA . MET A 1 91 ? 11.673 -35.390 -16.126 1.00 86.06 91 MET A CA 1
ATOM 712 C C . MET A 1 91 ? 11.249 -35.692 -17.571 1.00 86.06 91 MET A C 1
ATOM 714 O O . MET A 1 91 ? 11.680 -35.010 -18.494 1.00 86.06 91 MET A O 1
ATOM 718 N N . ARG A 1 92 ? 10.423 -36.726 -17.774 1.00 92.31 92 ARG A N 1
ATOM 719 C CA . ARG A 1 92 ? 9.931 -37.151 -19.093 1.00 92.31 92 ARG A CA 1
ATOM 720 C C . ARG A 1 92 ? 8.588 -36.528 -19.468 1.00 92.31 92 ARG A C 1
ATOM 722 O O . ARG A 1 92 ? 8.129 -36.736 -20.589 1.00 92.31 92 ARG A O 1
ATOM 729 N N . THR A 1 93 ? 7.933 -35.799 -18.563 1.00 91.94 93 THR A N 1
ATOM 730 C CA . THR A 1 93 ? 6.657 -35.158 -18.892 1.00 91.94 93 THR A CA 1
ATOM 731 C C . THR A 1 93 ? 6.8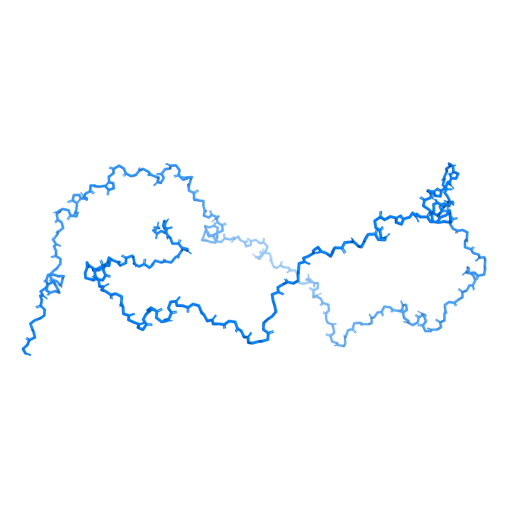71 -34.014 -19.869 1.00 91.94 93 THR A C 1
ATOM 733 O O . THR A 1 93 ? 7.680 -33.122 -19.624 1.00 91.94 93 THR A O 1
ATOM 736 N N . VAL A 1 94 ? 6.099 -34.015 -20.951 1.00 91.88 94 VAL A N 1
ATOM 737 C CA . VAL A 1 94 ? 6.055 -32.918 -21.919 1.00 91.88 94 VAL A CA 1
ATOM 738 C C . VAL A 1 94 ? 4.891 -31.998 -21.558 1.00 91.88 94 VAL A C 1
ATOM 740 O O . VAL A 1 94 ? 3.795 -32.465 -21.241 1.00 91.88 94 VAL A O 1
ATOM 743 N N . ALA A 1 95 ? 5.127 -30.687 -21.584 1.00 92.06 95 ALA A N 1
ATOM 744 C CA . ALA A 1 95 ? 4.082 -29.694 -21.359 1.00 92.06 95 ALA A CA 1
ATOM 745 C C . ALA A 1 95 ? 2.965 -29.825 -22.410 1.00 92.06 95 ALA A C 1
ATOM 747 O O . ALA A 1 95 ? 3.238 -30.058 -23.587 1.00 92.06 95 ALA A O 1
ATOM 748 N N . SER A 1 96 ? 1.705 -29.652 -22.001 1.00 96.00 96 SER A N 1
ATOM 749 C CA . SER A 1 96 ? 0.578 -29.676 -22.941 1.00 96.00 96 SER A CA 1
ATOM 750 C C . SER A 1 96 ? 0.650 -28.507 -23.928 1.00 96.00 96 SER A C 1
ATOM 752 O O . SER A 1 96 ? 1.240 -27.469 -23.620 1.00 96.00 96 SER A O 1
ATOM 754 N N . ALA A 1 97 ? -0.005 -28.638 -25.086 1.00 95.62 97 ALA A N 1
ATOM 755 C CA . ALA A 1 97 ? -0.039 -27.586 -26.107 1.00 95.62 97 ALA A CA 1
ATOM 756 C C . ALA A 1 97 ? -0.468 -26.222 -25.531 1.00 95.62 97 ALA A C 1
ATOM 758 O O . ALA A 1 97 ? 0.182 -25.211 -25.774 1.00 95.62 97 ALA A O 1
ATOM 759 N N . ARG A 1 98 ? -1.484 -26.204 -24.654 1.00 95.19 98 ARG A N 1
ATOM 760 C CA . ARG A 1 98 ? -1.930 -24.987 -23.953 1.00 95.19 98 ARG A CA 1
ATOM 761 C C . ARG A 1 98 ? -0.834 -24.375 -23.077 1.00 95.19 98 ARG A C 1
ATOM 763 O O . ARG A 1 98 ? -0.690 -23.160 -23.039 1.00 95.19 98 ARG A O 1
ATOM 770 N N . VAL A 1 99 ? -0.081 -25.193 -22.341 1.00 95.88 99 VAL A N 1
ATOM 771 C CA . VAL A 1 99 ? 1.019 -24.699 -21.494 1.00 95.88 99 VAL A CA 1
ATOM 772 C C . VAL A 1 99 ? 2.148 -24.146 -22.363 1.00 95.88 99 VAL A C 1
ATOM 774 O O . VAL A 1 99 ? 2.701 -23.102 -22.033 1.00 95.88 99 VAL A O 1
ATOM 777 N N . GLN A 1 100 ? 2.443 -24.789 -23.495 1.00 94.88 100 GLN A N 1
ATOM 778 C CA . GLN A 1 100 ? 3.412 -24.282 -24.468 1.00 94.88 100 GLN A CA 1
ATOM 779 C C . GLN A 1 100 ? 2.970 -22.947 -25.085 1.00 94.88 100 GLN A C 1
ATOM 781 O O . GLN A 1 100 ? 3.800 -22.064 -25.267 1.00 94.88 100 GLN A O 1
ATOM 786 N N . GLU A 1 101 ? 1.679 -22.765 -25.373 1.00 93.94 101 GLU A N 1
ATOM 787 C CA . GLU A 1 101 ? 1.132 -21.488 -25.848 1.00 93.94 101 GLU A CA 1
ATOM 788 C C . GLU A 1 101 ? 1.224 -20.386 -24.793 1.00 93.94 101 GLU A C 1
ATOM 790 O O . GLU A 1 101 ? 1.670 -19.287 -25.104 1.00 93.94 101 GLU A O 1
ATOM 795 N N . LEU A 1 102 ? 0.858 -20.683 -23.543 1.00 92.50 102 LEU A N 1
ATOM 796 C CA . LEU A 1 102 ? 0.940 -19.727 -22.434 1.00 92.50 102 LEU A CA 1
ATOM 797 C C . LEU A 1 102 ? 2.382 -19.360 -22.064 1.00 92.50 102 LEU A C 1
ATOM 799 O O . LEU A 1 102 ? 2.612 -18.281 -21.524 1.00 92.50 102 LEU A O 1
ATOM 803 N N . ALA A 1 103 ? 3.341 -20.246 -22.341 1.00 94.00 103 ALA A N 1
ATOM 804 C CA . ALA A 1 103 ? 4.762 -19.984 -22.147 1.00 94.00 103 ALA A CA 1
ATOM 805 C C . ALA A 1 103 ? 5.348 -19.032 -23.204 1.00 94.00 103 ALA A C 1
ATOM 807 O O . ALA A 1 103 ? 6.439 -18.499 -22.996 1.00 94.00 103 ALA A O 1
ATOM 808 N N . LYS A 1 104 ? 4.656 -18.797 -24.330 1.00 93.00 104 LYS A N 1
ATOM 809 C CA . LYS A 1 104 ? 5.082 -17.789 -25.309 1.00 93.00 104 LYS A CA 1
ATOM 810 C C . LYS A 1 104 ? 4.937 -16.399 -24.688 1.00 93.00 104 LYS A C 1
ATOM 812 O O . LYS A 1 104 ? 3.929 -16.092 -24.052 1.00 93.00 104 LYS A O 1
ATOM 817 N N . ALA A 1 105 ? 5.940 -15.546 -24.889 1.00 91.81 105 ALA A N 1
ATOM 818 C CA . ALA A 1 105 ? 5.862 -14.154 -24.465 1.00 91.81 105 ALA A CA 1
ATOM 819 C C . ALA A 1 105 ? 4.650 -13.468 -25.115 1.00 91.81 105 ALA A C 1
ATOM 821 O O . ALA A 1 105 ? 4.318 -13.734 -26.274 1.00 91.81 105 ALA A O 1
ATOM 822 N N . LYS A 1 106 ? 3.987 -12.580 -24.367 1.00 88.81 106 LYS A N 1
ATOM 823 C CA . LYS A 1 106 ? 2.897 -11.769 -24.917 1.00 88.81 106 LYS A CA 1
ATOM 824 C C . LYS A 1 106 ? 3.445 -10.903 -26.047 1.00 88.81 106 LYS A C 1
ATOM 826 O O . LYS A 1 106 ? 4.485 -10.269 -25.879 1.00 88.81 106 LYS A O 1
ATOM 831 N N . GLN A 1 107 ? 2.737 -10.874 -27.171 1.00 88.50 107 GLN A N 1
ATOM 832 C CA . GLN A 1 107 ? 3.072 -9.960 -28.255 1.00 88.50 107 GLN A CA 1
ATOM 833 C C . GLN A 1 107 ? 2.805 -8.517 -27.823 1.00 88.50 107 GLN A C 1
ATOM 835 O O . GLN A 1 107 ? 1.928 -8.247 -26.996 1.00 88.50 107 GLN A O 1
ATOM 840 N N . THR A 1 108 ? 3.596 -7.599 -28.363 1.00 88.50 108 THR A N 1
ATOM 841 C CA . THR A 1 108 ? 3.361 -6.163 -28.254 1.00 88.50 108 THR A CA 1
ATOM 842 C C . THR A 1 108 ? 2.037 -5.797 -28.929 1.00 88.50 108 THR A C 1
ATOM 844 O O . THR A 1 108 ? 1.584 -6.480 -29.847 1.00 88.50 108 THR A O 1
ATOM 847 N N . ALA A 1 109 ? 1.371 -4.754 -28.427 1.00 90.19 109 ALA A N 1
ATOM 848 C CA . ALA A 1 109 ? 0.106 -4.292 -28.995 1.00 90.19 109 ALA A CA 1
ATOM 849 C C . ALA A 1 109 ? 0.297 -3.787 -30.437 1.00 90.19 109 ALA A C 1
ATOM 851 O O . ALA A 1 109 ? 1.383 -3.339 -30.806 1.00 90.19 109 ALA A O 1
ATOM 852 N N . GLU A 1 110 ? -0.766 -3.834 -31.241 1.00 89.62 110 GLU A N 1
ATOM 853 C CA . GLU A 1 110 ? -0.761 -3.264 -32.589 1.00 89.62 110 GLU A CA 1
ATOM 854 C C . GLU A 1 110 ? -0.457 -1.757 -32.512 1.00 89.62 110 GLU A C 1
ATOM 856 O O . GLU A 1 110 ? -1.098 -1.026 -31.757 1.00 89.62 110 GLU A O 1
ATOM 861 N N . GLY A 1 111 ? 0.574 -1.308 -33.233 1.00 88.75 111 GLY A N 1
ATOM 862 C CA . GLY A 1 111 ? 1.069 0.072 -33.159 1.00 88.75 111 GLY A CA 1
ATOM 863 C C . GLY A 1 111 ? 2.025 0.364 -31.997 1.00 88.75 111 GLY A C 1
ATOM 864 O O . GLY A 1 111 ? 2.314 1.527 -31.729 1.00 88.75 111 GLY A O 1
ATOM 865 N N . TYR A 1 112 ? 2.527 -0.654 -31.290 1.00 88.62 112 TYR A N 1
ATOM 866 C CA . TYR A 1 112 ? 3.585 -0.445 -30.306 1.00 88.62 112 TYR A CA 1
ATOM 867 C C . TYR A 1 112 ? 4.885 -0.000 -30.991 1.00 88.62 112 TYR A C 1
ATOM 869 O O . TYR A 1 112 ? 5.549 -0.781 -31.674 1.00 88.62 112 TYR A O 1
ATOM 877 N N . GLU A 1 113 ? 5.258 1.253 -30.758 1.00 85.88 113 GLU A N 1
ATOM 878 C CA . GLU A 1 113 ? 6.566 1.798 -31.098 1.00 85.88 113 GLU A CA 1
ATOM 879 C C . GLU A 1 113 ? 7.459 1.733 -29.854 1.00 85.88 113 GLU A C 1
ATOM 881 O O . GLU A 1 113 ? 7.108 2.241 -28.785 1.00 85.88 113 GLU A O 1
ATOM 886 N N . HIS A 1 114 ? 8.623 1.092 -29.975 1.00 83.25 114 HIS A N 1
ATOM 887 C CA . HIS A 1 114 ? 9.653 1.188 -28.945 1.00 83.25 114 HIS A CA 1
ATOM 888 C C . HIS A 1 114 ? 10.081 2.655 -28.789 1.00 83.25 114 HIS A C 1
ATOM 890 O O . HIS A 1 114 ? 9.984 3.439 -29.738 1.00 83.25 114 HIS A O 1
ATOM 896 N N . CYS A 1 115 ? 10.583 3.036 -27.606 1.00 81.56 115 CYS A N 1
ATOM 897 C CA . CYS A 1 115 ? 11.288 4.310 -27.474 1.00 81.56 115 CYS A CA 1
ATOM 898 C C . CYS A 1 115 ? 12.307 4.387 -28.607 1.00 81.56 115 CYS A C 1
ATOM 900 O O . CYS A 1 115 ? 13.095 3.454 -28.753 1.00 81.56 115 CYS A O 1
ATOM 902 N N . LYS A 1 116 ? 12.275 5.467 -29.397 1.00 74.88 116 LYS A N 1
ATOM 903 C CA . LYS A 1 116 ? 13.341 5.744 -30.356 1.00 74.88 116 LYS A CA 1
ATOM 904 C C . LYS A 1 116 ? 14.636 5.742 -29.554 1.00 74.88 116 LYS A C 1
ATOM 906 O O . LYS A 1 116 ? 14.879 6.669 -28.778 1.00 74.88 116 LYS A O 1
ATOM 911 N N . GLU A 1 117 ? 15.414 4.670 -29.677 1.00 68.81 117 GLU A N 1
ATOM 912 C CA . GLU A 1 117 ? 16.824 4.727 -29.339 1.00 68.81 117 GLU A CA 1
ATOM 913 C C . GLU A 1 117 ? 17.338 5.926 -30.130 1.00 68.81 117 GLU A C 1
ATOM 915 O O . GLU A 1 117 ? 16.953 6.120 -31.285 1.00 68.81 117 GLU A O 1
ATOM 920 N N . LEU A 1 118 ? 18.004 6.855 -29.447 1.00 64.81 118 LEU A N 1
ATOM 921 C CA . LEU A 1 118 ? 18.460 8.100 -30.053 1.00 64.81 118 LEU A CA 1
ATOM 922 C C . LEU A 1 118 ? 19.558 7.758 -31.071 1.00 64.81 118 LEU A C 1
ATOM 924 O O . LEU A 1 118 ? 20.738 7.952 -30.804 1.00 64.81 118 LEU A O 1
ATOM 928 N N . ASP A 1 119 ? 19.164 7.236 -32.229 1.00 60.78 119 ASP A N 1
ATOM 929 C CA . ASP A 1 119 ? 20.022 7.010 -33.388 1.00 60.78 119 ASP A CA 1
ATOM 930 C C . ASP A 1 119 ? 20.425 8.350 -34.013 1.00 60.78 119 ASP A C 1
ATOM 932 O O . ASP A 1 119 ? 21.367 8.431 -34.801 1.00 60.78 119 ASP A O 1
ATOM 936 N N . GLU A 1 120 ? 19.738 9.433 -33.635 1.00 68.88 120 GLU A N 1
ATOM 937 C CA . GLU A 1 120 ? 20.154 10.777 -33.986 1.00 68.88 120 GLU A CA 1
ATOM 938 C C . GLU A 1 120 ? 21.297 11.235 -33.068 1.00 68.88 120 GLU A C 1
ATOM 940 O O . GLU A 1 120 ? 21.107 11.380 -31.853 1.00 68.88 120 GLU A O 1
ATOM 945 N N . PRO A 1 121 ? 22.495 11.508 -33.621 1.00 77.50 121 PRO A N 1
ATOM 946 C CA . PRO A 1 121 ? 23.589 12.045 -32.835 1.00 77.50 121 PRO A CA 1
ATOM 947 C C . PRO A 1 121 ? 23.165 13.400 -32.267 1.00 77.50 121 PRO A C 1
ATOM 949 O O . PRO A 1 121 ? 22.948 14.358 -33.012 1.00 77.50 121 PRO A O 1
ATOM 952 N N . ILE A 1 122 ? 23.072 13.486 -30.936 1.00 80.50 122 ILE A N 1
ATOM 953 C CA . ILE A 1 122 ? 22.764 14.740 -30.243 1.00 80.50 122 ILE A CA 1
ATOM 954 C C . ILE A 1 122 ? 23.751 15.805 -30.744 1.00 80.50 122 ILE A C 1
ATOM 956 O O . ILE A 1 122 ? 24.972 15.602 -30.668 1.00 80.50 122 ILE A O 1
ATOM 960 N N . PRO A 1 123 ? 23.270 16.947 -31.264 1.00 87.06 123 PRO A N 1
ATOM 961 C CA . PRO A 1 123 ? 24.153 17.946 -31.833 1.00 87.06 123 PRO A CA 1
ATOM 962 C C . PRO A 1 123 ? 25.114 18.464 -30.761 1.00 87.06 123 PRO A C 1
ATOM 964 O O . PRO A 1 123 ? 24.747 18.690 -29.605 1.00 87.06 123 PRO A O 1
ATOM 967 N N . ARG A 1 124 ? 26.369 18.707 -31.158 1.00 86.69 124 ARG A N 1
ATOM 968 C CA . ARG A 1 124 ? 27.425 19.177 -30.242 1.00 86.69 124 ARG A CA 1
ATOM 969 C C . ARG A 1 124 ? 27.044 20.461 -29.500 1.00 86.69 124 ARG A C 1
ATOM 971 O O . ARG A 1 124 ? 27.566 20.695 -28.417 1.00 86.69 124 ARG A O 1
ATOM 978 N N . SER A 1 125 ? 26.162 21.286 -30.067 1.00 89.06 125 SER A N 1
ATOM 979 C CA . SER A 1 125 ? 25.632 22.499 -29.432 1.00 89.06 125 SER A CA 1
ATOM 980 C C . SER A 1 125 ? 24.835 22.202 -28.164 1.00 89.06 125 SER A C 1
ATOM 982 O O . SER A 1 125 ? 24.975 22.929 -27.189 1.00 89.06 125 SER A O 1
ATOM 984 N N . VAL A 1 126 ? 24.054 21.120 -28.151 1.00 85.62 126 VAL A N 1
ATOM 985 C CA . VAL A 1 126 ? 23.244 20.704 -26.998 1.00 85.62 126 VAL A CA 1
ATOM 986 C C . VAL A 1 126 ? 24.130 20.079 -25.924 1.00 85.62 126 VAL A C 1
ATOM 988 O O . VAL A 1 126 ? 24.018 20.443 -24.760 1.00 85.62 126 VAL A O 1
ATOM 991 N N . LEU A 1 127 ? 25.089 19.229 -26.312 1.00 86.31 127 LEU A N 1
ATOM 992 C CA . LEU A 1 127 ? 26.067 18.649 -25.375 1.00 86.31 127 LEU A CA 1
ATOM 993 C C . LEU A 1 127 ? 26.974 19.704 -24.718 1.00 86.31 127 LEU A C 1
ATOM 995 O O . LEU A 1 127 ? 27.485 19.490 -23.624 1.00 86.31 127 LEU A O 1
ATOM 999 N N . ARG A 1 128 ? 27.197 20.837 -25.396 1.00 89.75 128 ARG A N 1
ATOM 1000 C CA . ARG A 1 128 ? 28.006 21.965 -24.905 1.00 89.75 128 ARG A CA 1
ATOM 1001 C C . ARG A 1 128 ? 27.172 23.088 -24.290 1.00 89.75 128 ARG A C 1
ATOM 1003 O O . ARG A 1 128 ? 27.750 24.080 -23.844 1.00 89.75 128 ARG A O 1
ATOM 1010 N N . ALA A 1 129 ? 25.845 22.977 -24.291 1.00 92.62 129 ALA A N 1
ATOM 1011 C CA . ALA A 1 129 ? 24.984 24.009 -23.742 1.00 92.62 129 ALA A CA 1
ATOM 1012 C C . ALA A 1 129 ? 25.224 24.114 -22.232 1.00 92.62 129 ALA A C 1
ATOM 1014 O O . ALA A 1 129 ? 25.087 23.140 -21.494 1.00 92.62 129 ALA A O 1
ATOM 1015 N N . SER A 1 130 ? 25.593 25.306 -21.767 1.00 91.44 130 SER A N 1
ATOM 1016 C CA . SER A 1 130 ? 25.729 25.597 -20.343 1.00 91.44 130 SER A CA 1
ATOM 1017 C C . SER A 1 130 ? 24.530 26.408 -19.863 1.00 91.44 130 SER A C 1
ATOM 1019 O O . SER A 1 130 ? 23.982 27.240 -20.589 1.00 91.44 130 SER A O 1
ATOM 1021 N N . ALA A 1 131 ? 24.084 26.142 -18.635 1.00 91.81 131 ALA A N 1
ATOM 1022 C CA . ALA A 1 131 ? 22.985 26.886 -18.034 1.00 91.81 131 ALA A CA 1
ATOM 1023 C C . ALA A 1 131 ? 23.340 28.378 -17.925 1.00 91.81 131 ALA A C 1
ATOM 1025 O O . ALA A 1 131 ? 24.463 28.730 -17.555 1.00 91.81 131 ALA A O 1
ATOM 1026 N N . THR A 1 132 ? 22.375 29.257 -18.202 1.00 95.06 132 THR A N 1
ATOM 1027 C CA . THR A 1 132 ? 22.560 30.701 -18.016 1.00 95.06 132 THR A CA 1
ATOM 1028 C C . THR A 1 132 ? 22.750 31.048 -16.541 1.00 95.06 132 THR A C 1
ATOM 1030 O O . THR A 1 132 ? 22.264 30.346 -15.652 1.00 95.06 132 THR A O 1
ATOM 1033 N N . GLU A 1 133 ? 23.413 32.173 -16.264 1.00 94.94 133 GLU A N 1
ATOM 1034 C CA . GLU A 1 133 ? 23.658 32.641 -14.891 1.00 94.94 133 GLU A CA 1
ATOM 1035 C C . GLU A 1 133 ? 22.364 32.792 -14.079 1.00 94.94 133 GLU A C 1
ATOM 1037 O O . GLU A 1 133 ? 22.319 32.460 -12.896 1.00 94.94 133 GLU A O 1
ATOM 1042 N N . ARG A 1 134 ? 21.262 33.185 -14.733 1.00 93.81 134 ARG A N 1
ATOM 1043 C CA . ARG A 1 134 ? 19.935 33.220 -14.106 1.00 93.81 134 ARG A CA 1
ATOM 1044 C C . ARG A 1 134 ? 19.461 31.831 -13.676 1.00 93.81 134 ARG A C 1
ATOM 1046 O O . ARG A 1 134 ? 18.977 31.687 -12.559 1.00 93.81 134 ARG A O 1
ATOM 1053 N N . ILE A 1 135 ? 19.595 30.819 -14.535 1.00 95.12 135 ILE A N 1
ATOM 1054 C CA . ILE A 1 135 ? 19.203 29.439 -14.208 1.00 95.12 135 ILE A CA 1
ATOM 1055 C C . ILE A 1 135 ? 20.074 28.908 -13.066 1.00 95.12 135 ILE A C 1
ATOM 1057 O O . ILE A 1 135 ? 19.536 28.344 -12.119 1.00 95.12 135 ILE A O 1
ATOM 1061 N N . LYS A 1 136 ? 21.387 29.173 -13.095 1.00 94.88 136 LYS A N 1
ATOM 1062 C CA . LYS A 1 136 ? 22.305 28.822 -11.997 1.00 94.88 136 LYS A CA 1
ATOM 1063 C C . LYS A 1 136 ? 21.946 29.519 -10.683 1.00 94.88 136 LYS A C 1
ATOM 1065 O O . LYS A 1 136 ? 22.091 28.933 -9.616 1.00 94.88 136 LYS A O 1
ATOM 1070 N N . SER A 1 137 ? 21.491 30.771 -10.739 1.00 91.75 137 SER A N 1
ATOM 1071 C CA . SER A 1 137 ? 21.039 31.508 -9.556 1.00 91.75 137 SER A CA 1
ATOM 1072 C C . SER A 1 137 ? 19.744 30.936 -8.989 1.00 91.75 137 SER A C 1
ATOM 1074 O O . SER A 1 137 ? 19.613 30.860 -7.773 1.00 91.75 137 SER A O 1
ATOM 1076 N N . LEU A 1 138 ? 18.799 30.546 -9.847 1.00 89.88 138 LEU A N 1
ATOM 1077 C CA . LEU A 1 138 ? 17.525 29.958 -9.427 1.00 89.88 138 LEU A CA 1
ATOM 1078 C C . LEU A 1 138 ? 17.676 28.510 -8.948 1.00 89.88 138 LEU A C 1
ATOM 1080 O O . LEU A 1 138 ? 16.890 28.063 -8.122 1.00 89.88 138 LEU A O 1
ATOM 1084 N N . SER A 1 139 ? 18.684 27.782 -9.435 1.00 91.38 139 SER A N 1
ATOM 1085 C CA . SER A 1 139 ? 18.972 26.419 -8.984 1.00 91.38 139 SER A CA 1
ATOM 1086 C C . SER A 1 139 ? 19.646 26.365 -7.612 1.00 91.38 139 SER A C 1
ATOM 1088 O O . SER A 1 139 ? 19.768 25.281 -7.046 1.00 91.38 139 SER A O 1
ATOM 1090 N N . ARG A 1 140 ? 20.124 27.498 -7.072 1.00 90.44 140 ARG A N 1
ATOM 1091 C CA . ARG A 1 140 ? 20.665 27.544 -5.708 1.00 90.44 140 ARG A CA 1
ATOM 1092 C C . ARG A 1 140 ? 19.505 27.461 -4.710 1.00 90.44 140 ARG A C 1
ATOM 1094 O O . ARG A 1 140 ? 18.604 28.297 -4.777 1.00 90.44 140 ARG A O 1
ATOM 1101 N N . PRO A 1 141 ? 19.512 26.489 -3.780 1.00 87.44 141 PRO A N 1
ATOM 1102 C CA . PRO A 1 141 ? 18.484 26.412 -2.754 1.00 87.44 141 PRO A CA 1
ATOM 1103 C C . PRO A 1 141 ? 18.541 27.655 -1.861 1.00 87.44 141 PRO A C 1
ATOM 1105 O O . PRO A 1 141 ? 19.615 28.174 -1.556 1.00 87.44 141 PRO A O 1
ATOM 1108 N N . ILE A 1 142 ? 17.374 28.125 -1.426 1.00 82.88 142 ILE A N 1
ATOM 1109 C CA . ILE A 1 142 ? 17.273 29.239 -0.482 1.00 82.88 142 ILE A CA 1
ATOM 1110 C C . ILE A 1 142 ? 17.729 28.734 0.893 1.00 82.88 142 ILE A C 1
ATOM 1112 O O . ILE A 1 142 ? 17.023 27.952 1.529 1.00 82.88 142 ILE A O 1
ATOM 1116 N N . VAL A 1 143 ? 18.901 29.179 1.352 1.00 79.69 143 VAL A N 1
ATOM 1117 C CA . VAL A 1 143 ? 19.405 28.908 2.707 1.00 79.69 143 VAL A CA 1
ATOM 1118 C C . VAL A 1 143 ? 18.816 29.949 3.657 1.00 79.69 143 VAL A C 1
ATOM 1120 O O . VAL A 1 143 ? 18.980 31.147 3.437 1.00 79.69 143 VAL A O 1
ATOM 1123 N N . ARG A 1 144 ? 18.103 29.502 4.695 1.00 75.31 144 ARG A N 1
ATOM 1124 C CA . ARG A 1 144 ? 17.613 30.365 5.781 1.00 75.31 144 ARG A CA 1
ATOM 1125 C C . ARG A 1 144 ? 18.596 30.297 6.952 1.00 75.31 144 ARG A C 1
ATOM 1127 O O . ARG A 1 144 ? 19.100 29.214 7.243 1.00 75.31 144 ARG A O 1
ATOM 1134 N N . GLU A 1 145 ? 18.866 31.429 7.599 1.00 74.00 145 GLU A N 1
ATOM 1135 C CA . GLU A 1 145 ? 19.688 31.480 8.818 1.00 74.00 145 GLU A CA 1
ATOM 1136 C C . GLU A 1 145 ? 19.007 30.748 9.988 1.00 74.00 145 GLU A C 1
ATOM 1138 O O . GLU A 1 145 ? 17.787 30.550 9.997 1.00 74.00 145 GLU A O 1
ATOM 1143 N N . THR A 1 146 ? 19.803 30.326 10.973 1.00 72.38 146 THR A N 1
ATOM 1144 C CA . THR A 1 146 ? 19.307 29.692 12.197 1.00 72.38 146 THR A CA 1
ATOM 1145 C C . THR A 1 146 ? 18.538 30.689 13.065 1.00 72.38 146 THR A C 1
ATOM 1147 O O . THR A 1 146 ? 18.781 31.894 13.061 1.00 72.38 146 THR A O 1
ATOM 1150 N N . MET A 1 147 ? 17.576 30.162 13.823 1.00 58.34 147 MET A N 1
ATOM 1151 C CA . MET A 1 147 ? 16.578 30.920 14.589 1.00 58.34 147 MET A CA 1
ATOM 1152 C C . MET A 1 147 ? 17.148 31.884 15.642 1.00 58.34 147 MET A C 1
ATOM 1154 O O . MET A 1 147 ? 16.409 32.742 16.120 1.00 58.34 147 MET A O 1
ATOM 1158 N N . ASP A 1 148 ? 18.428 31.776 15.989 1.00 60.47 148 ASP A N 1
ATOM 1159 C CA . ASP A 1 148 ? 19.039 32.494 17.110 1.00 60.47 148 ASP A CA 1
ATOM 1160 C C . ASP A 1 148 ? 19.225 33.998 16.833 1.00 60.47 148 ASP A C 1
ATOM 1162 O O . ASP A 1 148 ? 19.125 34.816 17.744 1.00 60.47 148 ASP A O 1
ATOM 1166 N N . HIS A 1 149 ? 19.414 34.398 15.570 1.00 57.66 149 HIS A N 1
ATOM 1167 C CA . HIS A 1 149 ? 19.586 35.809 15.183 1.00 57.66 149 HIS A CA 1
ATOM 1168 C C . HIS A 1 149 ? 18.265 36.562 14.955 1.00 57.66 149 HIS A C 1
ATOM 1170 O O . HIS A 1 149 ? 18.246 37.790 14.911 1.00 57.66 149 HIS A O 1
ATOM 1176 N N . VAL A 1 150 ? 17.145 35.843 14.834 1.00 56.28 150 VAL A N 1
ATOM 1177 C CA . VAL A 1 150 ? 15.826 36.421 14.508 1.00 56.28 150 VAL A CA 1
ATOM 1178 C C . VAL A 1 150 ? 15.050 36.831 15.770 1.00 56.28 150 VAL A C 1
ATOM 1180 O O . VAL A 1 150 ? 14.097 37.605 15.696 1.00 56.28 150 VAL A O 1
ATOM 1183 N N . GLN A 1 151 ? 15.447 36.330 16.943 1.00 58.81 151 GLN A N 1
ATOM 1184 C CA . GLN A 1 151 ? 14.640 36.406 18.166 1.00 58.81 151 GLN A CA 1
ATOM 1185 C C . GLN A 1 151 ? 14.787 37.702 18.969 1.00 58.81 151 GLN A C 1
ATOM 1187 O O . GLN A 1 151 ? 13.903 38.012 19.765 1.00 58.81 151 GLN A O 1
ATOM 1192 N N . PHE A 1 152 ? 15.852 38.480 18.773 1.00 59.59 152 PHE A N 1
ATOM 1193 C CA . PHE A 1 152 ? 16.096 39.667 19.590 1.00 59.59 152 PHE A CA 1
ATOM 1194 C C . PHE A 1 152 ? 16.325 40.905 18.727 1.00 59.59 152 PHE A C 1
ATOM 1196 O O . PHE A 1 152 ? 17.447 41.216 18.338 1.00 59.59 152 PHE A O 1
ATOM 1203 N N . ASN A 1 153 ? 15.242 41.631 18.441 1.00 62.41 153 ASN A N 1
ATOM 1204 C CA . ASN A 1 153 ? 15.334 42.986 17.913 1.00 62.41 153 ASN A CA 1
ATOM 1205 C C . ASN A 1 153 ? 15.248 43.986 19.087 1.00 62.41 153 ASN A C 1
ATOM 1207 O O . ASN A 1 153 ? 14.143 44.244 19.572 1.00 62.41 153 ASN A O 1
ATOM 1211 N N . PRO A 1 154 ? 16.375 44.558 19.558 1.00 69.94 154 PRO A N 1
ATOM 1212 C CA . PRO A 1 154 ? 16.393 45.474 20.705 1.00 69.94 154 PRO A CA 1
ATOM 1213 C C . PRO A 1 154 ? 15.640 46.787 20.449 1.00 69.94 154 PRO A C 1
ATOM 1215 O O . PRO A 1 154 ? 15.306 47.508 21.390 1.00 69.94 154 PRO A O 1
ATOM 1218 N N . ASP A 1 155 ? 15.350 47.095 19.185 1.00 66.75 155 ASP A N 1
ATOM 1219 C CA . ASP A 1 155 ? 14.647 48.303 18.773 1.00 66.75 155 ASP A CA 1
ATOM 1220 C C . ASP A 1 155 ? 13.168 48.040 18.440 1.00 66.75 155 ASP A C 1
ATOM 1222 O O . ASP A 1 155 ? 12.473 48.949 17.997 1.00 66.75 155 ASP A O 1
ATOM 1226 N N . ALA A 1 156 ? 12.643 46.833 18.709 1.00 63.41 156 ALA A N 1
ATOM 1227 C CA . ALA A 1 156 ? 11.244 46.465 18.449 1.00 63.41 156 ALA A CA 1
ATOM 1228 C C . ALA A 1 156 ? 10.215 47.390 19.129 1.00 63.41 156 ALA A C 1
ATOM 1230 O O . ALA A 1 156 ? 9.103 47.553 18.631 1.00 63.41 156 ALA A O 1
ATOM 1231 N N . PHE A 1 157 ? 10.593 48.013 20.248 1.00 62.94 157 PHE A N 1
ATOM 1232 C CA . PHE A 1 157 ? 9.748 48.942 21.006 1.00 62.94 157 PHE A CA 1
ATOM 1233 C C . PHE A 1 157 ? 10.104 50.414 20.775 1.00 62.94 157 PHE A C 1
ATOM 1235 O O . PHE A 1 157 ? 9.550 51.296 21.431 1.00 62.94 157 PHE A O 1
ATOM 1242 N N . LYS A 1 158 ? 11.031 50.703 19.857 1.00 79.25 158 LYS A N 1
ATOM 1243 C CA . LYS A 1 158 ? 11.401 52.071 19.504 1.00 79.25 158 LYS A CA 1
ATOM 1244 C C . LYS A 1 158 ? 10.734 52.441 18.191 1.00 79.25 158 LYS A C 1
ATOM 1246 O O . LYS A 1 158 ? 10.965 51.828 17.152 1.00 79.25 158 LYS A O 1
ATOM 1251 N N . VAL A 1 159 ? 9.920 53.490 18.229 1.00 77.62 159 VAL A N 1
ATOM 1252 C CA . VAL A 1 159 ? 9.425 54.118 17.003 1.00 77.62 159 VAL A CA 1
ATOM 1253 C C . VAL A 1 159 ? 10.636 54.635 16.230 1.00 77.62 159 VAL A C 1
ATOM 1255 O O . VAL A 1 159 ? 11.482 55.335 16.790 1.00 77.62 159 VAL A O 1
ATOM 1258 N N . SER A 1 160 ? 10.746 54.282 14.948 1.00 81.75 160 SER A N 1
ATOM 1259 C CA . SER A 1 160 ? 11.873 54.737 14.137 1.00 81.75 160 SER A CA 1
ATOM 1260 C C . SER A 1 160 ? 11.877 56.274 14.054 1.00 81.75 160 SER A C 1
ATOM 1262 O O . SER A 1 160 ? 10.812 56.898 13.986 1.00 81.75 160 SER A O 1
ATOM 1264 N N . PRO A 1 161 ? 13.049 56.933 14.021 1.00 80.62 161 PRO A N 1
ATOM 1265 C CA . PRO A 1 161 ? 13.116 58.394 13.955 1.00 80.62 161 PRO A CA 1
ATOM 1266 C C . PRO A 1 161 ? 12.471 58.950 12.677 1.00 80.62 161 PRO A C 1
ATOM 1268 O O . PRO A 1 161 ? 12.009 60.088 12.661 1.00 80.62 161 PRO A O 1
ATOM 1271 N N . ALA A 1 162 ? 12.407 58.142 11.614 1.00 82.56 162 ALA A N 1
ATOM 1272 C CA . ALA A 1 162 ? 11.683 58.466 10.391 1.00 82.56 162 ALA A CA 1
ATOM 1273 C C . ALA A 1 162 ? 10.161 58.438 10.596 1.00 82.56 162 ALA A C 1
ATOM 1275 O O . ALA A 1 162 ? 9.477 59.331 10.109 1.00 82.56 162 ALA A O 1
ATOM 1276 N N . ALA A 1 163 ? 9.637 57.466 11.351 1.00 77.56 163 ALA A N 1
ATOM 1277 C CA . ALA A 1 163 ? 8.217 57.401 11.689 1.00 77.56 163 ALA A CA 1
ATOM 1278 C C . ALA A 1 163 ? 7.799 58.532 12.646 1.00 77.56 163 ALA A C 1
ATOM 1280 O O . ALA A 1 163 ? 6.731 59.104 12.460 1.00 77.56 163 ALA A O 1
ATOM 1281 N N . LEU A 1 164 ? 8.661 58.930 13.594 1.00 80.31 164 LEU A N 1
ATOM 1282 C CA . LEU A 1 164 ? 8.421 60.100 14.458 1.00 80.31 164 LEU A CA 1
ATOM 1283 C C . LEU A 1 164 ? 8.376 61.426 13.683 1.00 80.31 164 LEU A C 1
ATOM 1285 O O . LEU A 1 164 ? 7.654 62.340 14.065 1.00 80.31 164 LEU A O 1
ATOM 1289 N N . LYS A 1 165 ? 9.151 61.541 12.598 1.00 84.75 165 LYS A N 1
ATOM 1290 C CA . LYS A 1 165 ? 9.162 62.712 11.702 1.00 84.75 165 LYS A CA 1
ATOM 1291 C C . LYS A 1 165 ? 8.170 62.583 10.542 1.00 84.75 165 LYS A C 1
ATOM 1293 O O . LYS A 1 165 ? 8.099 63.473 9.695 1.00 84.75 165 LYS A O 1
ATOM 1298 N N . GLY A 1 166 ? 7.444 61.469 10.472 1.00 83.50 166 GLY A N 1
ATOM 1299 C CA . GLY A 1 166 ? 6.518 61.170 9.394 1.00 83.50 166 GLY A CA 1
ATOM 1300 C C . GLY A 1 166 ? 5.339 62.131 9.428 1.00 83.50 166 GLY A C 1
ATOM 1301 O O . GLY A 1 166 ? 4.621 62.217 10.421 1.00 83.50 166 GLY A O 1
ATOM 1302 N N . ARG A 1 167 ? 5.117 62.853 8.329 1.00 85.12 167 ARG A N 1
ATOM 1303 C CA . ARG A 1 167 ? 3.901 63.646 8.157 1.00 85.12 167 ARG A CA 1
ATOM 1304 C C . ARG A 1 167 ? 2.760 62.711 7.762 1.00 85.12 167 ARG A C 1
ATOM 1306 O O . ARG A 1 167 ? 2.913 61.922 6.831 1.00 85.12 167 ARG A O 1
ATOM 1313 N N . MET A 1 168 ? 1.617 62.816 8.440 1.00 81.44 168 MET A N 1
ATOM 1314 C CA . MET A 1 168 ? 0.405 62.103 8.034 1.00 81.44 168 MET A CA 1
ATOM 1315 C C . MET A 1 168 ? 0.007 62.540 6.608 1.00 81.44 168 MET A C 1
ATOM 1317 O O . MET A 1 168 ? -0.138 63.743 6.386 1.00 81.44 168 MET A O 1
ATOM 1321 N N . PRO A 1 169 ? -0.162 61.612 5.646 1.00 88.75 169 PRO A N 1
ATOM 1322 C CA . PRO A 1 169 ? -0.654 61.942 4.311 1.00 88.75 169 PRO A CA 1
ATOM 1323 C C . PRO A 1 169 ? -2.053 62.561 4.374 1.00 88.75 169 PRO A C 1
ATOM 1325 O O . PRO A 1 169 ? -2.915 62.044 5.087 1.00 88.75 169 PRO A O 1
ATOM 1328 N N . ASP A 1 170 ? -2.299 63.607 3.583 1.00 88.25 170 ASP A N 1
ATOM 1329 C CA . ASP A 1 170 ? -3.545 64.390 3.636 1.00 88.25 170 ASP A CA 1
ATOM 1330 C C . ASP A 1 170 ? -4.797 63.509 3.442 1.00 88.25 170 ASP A C 1
ATOM 1332 O O . ASP A 1 170 ? -5.778 63.637 4.168 1.00 88.25 170 ASP A O 1
ATOM 1336 N N . ARG A 1 171 ? -4.719 62.495 2.572 1.00 83.75 171 ARG A N 1
ATOM 1337 C CA . ARG A 1 171 ? -5.805 61.524 2.353 1.00 83.75 171 ARG A CA 1
ATOM 1338 C C . ARG A 1 171 ? -6.166 60.704 3.596 1.00 83.75 171 ARG A C 1
ATOM 1340 O O . ARG A 1 171 ? -7.326 60.360 3.791 1.00 83.75 171 ARG A O 1
ATOM 1347 N N . ILE A 1 172 ? -5.183 60.352 4.425 1.00 86.19 172 ILE A N 1
ATOM 1348 C CA . ILE A 1 172 ? -5.444 59.637 5.683 1.00 86.19 172 ILE A CA 1
ATOM 1349 C C . ILE A 1 172 ? -6.096 60.597 6.687 1.00 86.19 172 ILE A C 1
ATOM 1351 O O . ILE A 1 172 ? -7.005 60.187 7.404 1.00 86.19 172 ILE A O 1
ATOM 1355 N N . ALA A 1 173 ? -5.696 61.875 6.682 1.00 85.56 173 ALA A N 1
ATOM 1356 C CA . ALA A 1 173 ? -6.305 62.922 7.503 1.00 85.56 173 ALA A CA 1
ATOM 1357 C C . ALA A 1 173 ? -7.791 63.130 7.171 1.00 85.56 173 ALA A C 1
ATOM 1359 O O . ALA A 1 173 ? -8.614 63.241 8.074 1.00 85.56 173 ALA A O 1
ATOM 1360 N N . GLU A 1 174 ? -8.132 63.148 5.882 1.00 86.31 174 GLU A N 1
ATOM 1361 C CA . GLU A 1 174 ? -9.512 63.259 5.396 1.00 86.31 174 GLU A CA 1
ATOM 1362 C C . GLU A 1 174 ? -10.357 62.047 5.801 1.00 86.31 174 GLU A C 1
ATOM 1364 O O . GLU A 1 174 ? -11.460 62.204 6.314 1.00 86.31 174 GLU A O 1
ATOM 1369 N N . LEU A 1 175 ? -9.824 60.834 5.623 1.00 82.25 175 LEU A N 1
ATOM 1370 C CA . LEU A 1 175 ? -10.524 59.594 5.976 1.00 82.25 175 LEU A CA 1
ATOM 1371 C C . LEU A 1 175 ? -10.714 59.413 7.487 1.00 82.25 175 LEU A C 1
ATOM 1373 O O . LEU A 1 175 ? -11.642 58.723 7.902 1.00 82.25 175 LEU A O 1
ATOM 1377 N N . ALA A 1 176 ? -9.846 60.011 8.306 1.00 82.38 176 ALA A N 1
ATOM 1378 C CA . ALA A 1 176 ? -9.976 59.995 9.759 1.00 82.38 176 ALA A CA 1
ATOM 1379 C C . ALA A 1 176 ? -11.103 60.912 10.270 1.00 82.38 176 ALA A C 1
ATOM 1381 O O . ALA A 1 176 ? -11.483 60.813 11.439 1.00 82.38 176 ALA A O 1
ATOM 1382 N N . GLN A 1 177 ? -11.655 61.794 9.427 1.00 83.56 177 GLN A N 1
ATOM 1383 C CA . GLN A 1 177 ? -12.813 62.602 9.798 1.00 83.56 177 GLN A CA 1
ATOM 1384 C C . GLN A 1 177 ? -14.069 61.728 9.845 1.00 83.56 177 GLN A C 1
ATOM 1386 O O . GLN A 1 177 ? -14.347 60.925 8.955 1.00 83.56 177 GLN A O 1
ATOM 1391 N N . THR A 1 178 ? -14.864 61.889 10.899 1.00 81.38 178 THR A N 1
ATOM 1392 C CA . THR A 1 178 ? -16.126 61.163 11.059 1.00 81.38 178 THR A CA 1
ATOM 1393 C C . THR A 1 178 ? -17.125 61.561 9.968 1.00 81.38 178 THR A C 1
ATOM 1395 O O . THR A 1 178 ? -17.313 62.749 9.706 1.00 81.38 178 THR A O 1
ATOM 1398 N N . ILE A 1 179 ? -17.828 60.592 9.378 1.00 78.56 179 ILE A N 1
ATOM 1399 C CA . ILE A 1 179 ? -18.845 60.851 8.349 1.00 78.56 179 ILE A CA 1
ATOM 1400 C C . ILE A 1 179 ? -20.073 61.500 9.000 1.00 78.56 179 ILE A C 1
ATOM 1402 O O . ILE A 1 179 ? -20.780 60.856 9.775 1.00 78.56 179 ILE A O 1
ATOM 1406 N N . SER A 1 180 ? -20.351 62.761 8.664 1.00 73.50 180 SER A N 1
ATOM 1407 C CA . SER A 1 180 ? -21.579 63.439 9.090 1.00 73.50 180 SER A CA 1
ATOM 1408 C C . SER A 1 180 ? -22.770 62.900 8.293 1.00 73.50 180 SER A C 1
ATOM 1410 O O . SER A 1 180 ? -22.838 63.064 7.075 1.00 73.50 180 SER A O 1
ATOM 1412 N N . ARG A 1 181 ? -23.697 62.216 8.969 1.00 71.06 181 ARG A N 1
ATOM 1413 C CA . ARG A 1 181 ? -24.979 61.785 8.393 1.00 71.06 181 ARG A CA 1
ATOM 1414 C C . ARG A 1 181 ? -26.046 62.809 8.796 1.00 71.06 181 ARG A C 1
ATOM 1416 O O . ARG A 1 181 ? -26.217 63.038 9.991 1.00 71.06 181 ARG A O 1
ATOM 1423 N N . ARG A 1 182 ? -26.701 63.436 7.814 1.00 55.81 182 ARG A N 1
ATOM 1424 C CA . ARG A 1 182 ? -27.938 64.214 8.011 1.00 55.81 182 ARG A CA 1
ATOM 1425 C C . ARG A 1 182 ? -29.150 63.297 7.983 1.00 55.81 182 ARG A C 1
ATOM 1427 O O . ARG A 1 182 ? -29.102 62.317 7.207 1.00 55.81 182 ARG A O 1
#

Organism: Actinia tenebrosa (NCBI:txid6105)

Sequence (182 aa):
DNYIFSCGRSSPIWDVSEGAKTTEERERTMSLAHPKKAHPRYQPEKPCIWPVSGAARKASPSPRVELLARPKTRSEGLHREPTWAVPPSAMRTVASARVQELAKAKQTAEGYEHCKELDEPIPRSVLRASATERIKSLSRPIVRETMDHVQFNPDAFKVSPAALKGRMPDRIAELAQTISRR

pLDDT: mean 80.8, std 13.35, range [37.38, 96.38]